Protein 4DAC (pdb70)

Foldseek 3Di:
DVVVVVVVVVVVVVVVVVVCVVVVVD/DVVVVVVVVVVVVVVVVVVCVVVVVD/DVVVVVVVVVVVVVVVVVVVVVVVVD/DVVVVVVVVVVVVVVVVVVVVVVVVD

Radius of gyration: 13.73 Å; Cα contacts (8 Å, |Δi|>4): 104; chains: 4; bounding box: 22×24×36 Å

Sequence (104 aa):
EVYKLDANVKRLEKEVGKLEGEVARLEVYKLDANVKRLEKEVGKLEGEVARLEVYKLDANVKRLEKEVGKLEGEVARLEVYKLDANVKRLEKEVGKLEGEVARL

Solvent-accessible surface area: 6724 Å² total; per-residue (Å²): 88,51,199,125,1,51,50,35,7,133,50,0,75,151,57,2,34,134,7,63,47,77,7,79,100,97,120,36,165,15,1,27,62,25,9,149,49,3,72,148,32,3,34,132,1,70,44,71,9,86,219,115,88,34,171,143,9,30,61,50,1,46,56,2,11,40,51,0,0,81,8,26,0,30,13,65,124,91,177,124,145,149,112,37,56,81,60,11,50,101,43,47,93,64,0,73,110,76,5,29,98,85,99,151

Secondary structure (DSSP, 8-state):
-HHHHHHHHHHHHHHHHHHHHHTTT-/-HHHHHHHHHHHHHHHHHHHHHHTT-/-HHHHHHHHHHHHHHHHHHHHHHTT-/-HHHHHHHHHHHHHHHHHHHHHHHH-

B-factor: mean 18.33, std 5.87, range [6.2, 43.76]

Structure (mmCIF, N/CA/C/O backbone):
data_4DAC
#
_entry.id   4DAC
#
_cell.length_a   63.669
_cell.length_b   63.669
_cell.length_c   40.401
_cell.angle_alpha   90.000
_cell.angle_beta   90.000
_cell.angle_gamma   120.000
#
_symmetry.space_group_name_H-M   'P 6'
#
loop_
_entity.id
_entity.type
_entity.pdbx_description
1 polymer 'Computationally designed crystal forming protein P6d'
2 water water
#
loop_
_atom_site.group_PDB
_atom_site.id
_atom_site.type_symbol
_atom_site.label_atom_id
_atom_site.label_alt_id
_atom_site.label_comp_id
_atom_site.label_asym_id
_atom_site.label_entity_id
_atom_site.label_seq_id
_atom_site.pdbx_PDB_ins_code
_atom_site.Cartn_x
_atom_site.Cartn_y
_atom_site.Cartn_z
_atom_site.occupancy
_atom_site.B_iso_or_equiv
_atom_site.auth_seq_id
_atom_site.auth_comp_id
_atom_site.auth_asym_id
_atom_site.auth_atom_id
_atom_site.pdbx_PDB_model_num
ATOM 4 N N . GLU A 1 2 ? -9.720 7.286 -19.034 1.00 19.36 1 GLU A N 1
ATOM 5 C CA . GLU A 1 2 ? -10.349 8.058 -17.974 1.00 19.97 1 GLU A CA 1
ATOM 6 C C . GLU A 1 2 ? -11.279 7.171 -17.152 1.00 18.60 1 GLU A C 1
ATOM 7 O O . GLU A 1 2 ? -11.164 7.081 -15.927 1.00 16.38 1 GLU A O 1
ATOM 13 N N . VAL A 1 3 ? -12.207 6.521 -17.843 1.00 16.05 2 VAL A N 1
ATOM 14 C CA . VAL A 1 3 ? -13.174 5.661 -17.191 1.00 16.17 2 VAL A CA 1
ATOM 15 C C . VAL A 1 3 ? -12.524 4.494 -16.443 1.00 15.71 2 VAL A C 1
ATOM 16 O O . VAL A 1 3 ? -12.945 4.147 -15.341 1.00 13.81 2 VAL A O 1
ATOM 20 N N . TYR A 1 4 ? -11.494 3.899 -17.034 1.00 16.68 3 TYR A N 1
ATOM 21 C CA . TYR A 1 4 ? -10.795 2.786 -16.401 1.00 19.05 3 TYR A CA 1
ATOM 22 C C . TYR A 1 4 ? -10.254 3.216 -15.034 1.00 19.01 3 TYR A C 1
ATOM 23 O O . TYR A 1 4 ? -10.301 2.450 -14.068 1.00 17.80 3 TYR A O 1
ATOM 32 N N . LYS A 1 5 ? -9.746 4.443 -14.955 1.00 17.03 4 LYS A N 1
ATOM 33 C CA . LYS A 1 5 ? -9.200 4.948 -13.706 1.00 17.64 4 LYS A CA 1
ATOM 34 C C . LYS A 1 5 ? -10.297 5.315 -12.714 1.00 17.66 4 LYS A C 1
ATOM 35 O O . LYS A 1 5 ? -10.170 5.081 -11.510 1.00 16.69 4 LYS A O 1
ATOM 41 N N . LEU A 1 6 ? -11.373 5.906 -13.218 1.00 17.72 5 LEU A N 1
ATOM 42 C CA . LEU A 1 6 ? -12.473 6.295 -12.354 1.00 16.36 5 LEU A CA 1
ATOM 43 C C . LEU A 1 6 ? -13.101 5.084 -11.674 1.00 16.14 5 LEU A C 1
ATOM 44 O O . LEU A 1 6 ? -13.410 5.130 -10.486 1.00 15.72 5 LEU A O 1
ATOM 49 N N . ASP A 1 7 ? -13.274 4.002 -12.426 1.00 16.06 6 ASP A N 1
ATOM 50 C CA . ASP A 1 7 ? -13.840 2.767 -11.886 1.00 17.40 6 ASP A CA 1
ATOM 51 C C . ASP A 1 7 ? -12.976 2.293 -10.721 1.00 16.70 6 ASP A C 1
ATOM 52 O O . ASP A 1 7 ? -13.484 1.793 -9.715 1.00 15.98 6 ASP A O 1
ATOM 57 N N . ALA A 1 8 ? -11.665 2.450 -10.874 1.00 15.36 7 ALA A N 1
ATOM 58 C CA . ALA A 1 8 ? -10.709 2.052 -9.851 1.00 14.17 7 ALA A CA 1
ATOM 59 C C . ALA A 1 8 ? -10.791 2.998 -8.660 1.00 14.45 7 ALA A C 1
ATOM 60 O O . ALA A 1 8 ? -10.662 2.568 -7.514 1.00 15.16 7 ALA A O 1
ATOM 62 N N . ASN A 1 9 ? -11.007 4.284 -8.923 1.00 13.82 8 ASN A N 1
ATOM 63 C CA . ASN A 1 9 ? -11.121 5.255 -7.839 1.00 14.79 8 ASN A CA 1
ATOM 64 C C . ASN A 1 9 ? -12.340 4.934 -6.988 1.00 14.58 8 ASN A C 1
ATOM 65 O O . ASN A 1 9 ? -12.257 4.886 -5.767 1.00 14.94 8 ASN A O 1
ATOM 70 N N . VAL A 1 10 ? -13.475 4.721 -7.646 1.00 15.44 9 VAL A N 1
ATOM 71 C CA . VAL A 1 10 ? -14.724 4.403 -6.956 1.00 16.36 9 VAL A CA 1
ATOM 72 C C . VAL A 1 10 ? -14.628 3.115 -6.141 1.00 16.96 9 VAL A C 1
ATOM 73 O O . VAL A 1 10 ? -15.091 3.060 -4.999 1.00 16.77 9 VAL A O 1
ATOM 77 N N . LYS A 1 11 ? -14.028 2.078 -6.719 1.00 16.92 10 LYS A N 1
ATOM 78 C CA . LYS A 1 11 ? -13.885 0.812 -6.008 1.00 16.81 10 LYS A CA 1
ATOM 79 C C . LYS A 1 11 ? -13.120 1.011 -4.702 1.00 16.51 10 LYS A C 1
ATOM 80 O O . LYS A 1 11 ? -13.482 0.448 -3.674 1.00 17.55 10 LYS A O 1
ATOM 86 N N . ARG A 1 12 ? -12.077 1.832 -4.746 1.00 16.90 11 ARG A N 1
ATOM 87 C CA . ARG A 1 12 ? -11.260 2.118 -3.571 1.00 15.59 11 ARG A CA 1
ATOM 88 C C . ARG A 1 12 ? -12.037 2.960 -2.556 1.00 15.88 11 ARG A C 1
ATOM 89 O O . ARG A 1 12 ? -11.955 2.721 -1.350 1.00 15.00 11 ARG A O 1
ATOM 91 N N . LEU A 1 13 ? -12.778 3.954 -3.041 1.00 14.80 12 LEU A N 1
ATOM 92 C CA . LEU A 1 13 ? -13.572 4.794 -2.149 1.00 14.18 12 LEU A CA 1
ATOM 93 C C . LEU A 1 13 ? -14.677 3.942 -1.513 1.00 13.79 12 LEU A C 1
ATOM 94 O O . LEU A 1 13 ? -15.010 4.120 -0.345 1.00 14.07 12 LEU A O 1
ATOM 99 N N . GLU A 1 14 ? -15.234 3.012 -2.282 1.00 13.21 13 GLU A N 1
ATOM 100 C CA . GLU A 1 14 ? -16.277 2.126 -1.772 1.00 15.30 13 GLU A CA 1
ATOM 101 C C . GLU A 1 14 ? -15.772 1.416 -0.521 1.00 14.95 13 GLU A C 1
ATOM 102 O O . GLU A 1 14 ? -16.482 1.306 0.475 1.00 15.33 13 GLU A O 1
ATOM 108 N N . LYS A 1 15 ? -14.542 0.921 -0.602 1.00 14.79 14 LYS A N 1
ATOM 109 C CA . LYS A 1 15 ? -13.894 0.214 0.496 1.00 15.94 14 LYS A CA 1
ATOM 110 C C . LYS A 1 15 ? -13.603 1.149 1.660 1.00 15.95 14 LYS A C 1
ATOM 111 O O . LYS A 1 15 ? -13.826 0.806 2.818 1.00 15.28 14 LYS A O 1
ATOM 117 N N . GLU A 1 16 ? -13.107 2.339 1.343 1.00 16.49 15 GLU A N 1
ATOM 118 C CA . GLU A 1 16 ? -12.757 3.318 2.362 1.00 16.83 15 GLU A CA 1
ATOM 119 C C . GLU A 1 16 ? -13.952 3.894 3.106 1.00 14.61 15 GLU A C 1
ATOM 120 O O . GLU A 1 16 ? -13.873 4.143 4.305 1.00 14.10 15 GLU A O 1
ATOM 126 N N . VAL A 1 17 ? -15.059 4.110 2.409 1.00 13.43 16 VAL A N 1
ATOM 127 C CA . VAL A 1 17 ? -16.247 4.631 3.078 1.00 12.36 16 VAL A CA 1
ATOM 128 C C . VAL A 1 17 ? -16.822 3.514 3.936 1.00 11.53 16 VAL A C 1
ATOM 129 O O . VAL A 1 17 ? -17.358 3.760 5.013 1.00 12.00 16 VAL A O 1
ATOM 133 N N . GLY A 1 18 ? -16.697 2.283 3.450 1.00 11.91 17 GLY A N 1
ATOM 134 C CA . GLY A 1 18 ? -17.199 1.136 4.185 1.00 13.32 17 GLY A CA 1
ATOM 135 C C . GLY A 1 18 ? -16.468 0.972 5.502 1.00 13.16 17 GLY A C 1
ATOM 136 O O 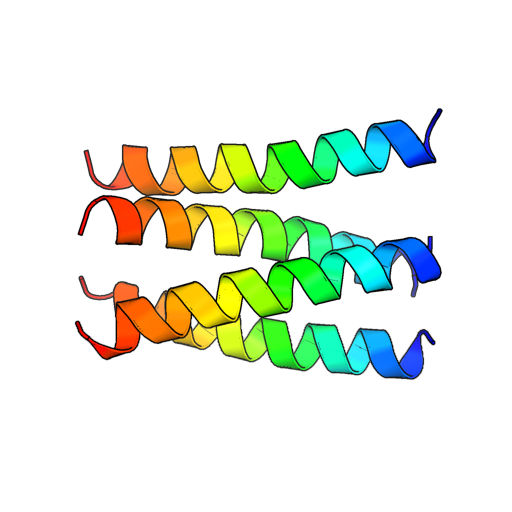. GLY A 1 18 ? -17.082 0.718 6.530 1.00 13.42 17 GLY A O 1
ATOM 137 N N . LYS A 1 19 ? -15.148 1.126 5.468 1.00 13.88 18 LYS A N 1
ATOM 138 C CA . LYS A 1 19 ? -14.329 1.002 6.669 1.00 14.55 18 LYS A CA 1
ATOM 139 C C . LYS A 1 19 ? -14.740 2.068 7.680 1.00 13.36 18 LYS A C 1
ATOM 140 O O . LYS A 1 19 ? -14.874 1.790 8.871 1.00 14.85 18 LYS A O 1
ATOM 146 N N . LEU A 1 20 ? -14.939 3.291 7.205 1.00 10.83 19 LEU A N 1
ATOM 147 C CA . LEU A 1 20 ? -15.346 4.373 8.083 1.00 10.61 19 LEU A CA 1
ATOM 148 C C . LEU A 1 20 ? -16.720 4.065 8.679 1.00 12.49 19 LEU A C 1
ATOM 149 O O . LEU A 1 20 ? -16.927 4.199 9.884 1.00 10.83 19 LEU A O 1
ATOM 154 N N . GLU A 1 21 ? -17.662 3.637 7.843 1.00 13.74 20 GLU A N 1
ATOM 155 C CA . GLU A 1 21 ? -18.986 3.293 8.348 1.00 15.87 20 GLU A CA 1
ATOM 156 C C . GLU A 1 21 ? -18.869 2.155 9.370 1.00 16.07 20 GLU A C 1
ATOM 157 O O . GLU A 1 21 ? -19.651 2.081 10.310 1.00 15.96 20 GLU A O 1
ATOM 163 N N . GLY A 1 22 ? -17.891 1.273 9.180 1.00 15.68 21 GLY A N 1
ATOM 164 C CA . GLY A 1 22 ? -17.690 0.177 10.111 1.00 17.22 21 GLY A CA 1
ATOM 165 C C . GLY A 1 22 ? -17.163 0.633 11.467 1.00 18.82 21 GLY A C 1
ATOM 166 O O . GLY A 1 22 ? -17.623 0.159 12.508 1.00 17.78 21 GLY A O 1
ATOM 167 N N . GLU A 1 23 ? -16.208 1.562 11.460 1.00 19.93 22 GLU A N 1
ATOM 168 C CA . GLU A 1 23 ? -15.621 2.067 12.697 1.00 20.81 22 GLU A CA 1
ATOM 169 C C . GLU A 1 23 ? -16.521 2.963 13.545 1.00 21.02 22 GLU A C 1
ATOM 170 O O . GLU A 1 23 ? -16.374 3.008 14.762 1.00 21.90 22 GLU A O 1
ATOM 176 N N . VAL A 1 24 ? -17.444 3.683 12.919 1.00 21.31 23 VAL A N 1
ATOM 177 C CA . VAL A 1 24 ? -18.338 4.555 13.670 1.00 20.87 23 VAL A CA 1
ATOM 178 C C . VAL A 1 24 ? -19.639 3.826 13.937 1.00 22.83 23 VAL A C 1
ATOM 179 O O . VAL A 1 24 ? -20.532 4.343 14.600 1.00 23.85 23 VAL A O 1
ATOM 183 N N . ALA A 1 25 ? -19.730 2.612 13.411 1.00 24.97 24 ALA A N 1
ATOM 184 C CA . ALA A 1 25 ? -20.919 1.786 13.550 1.00 25.29 24 ALA A CA 1
ATOM 185 C C . ALA A 1 25 ? -21.244 1.442 14.992 1.00 26.28 24 ALA A C 1
ATOM 186 O O . ALA A 1 25 ? -22.409 1.438 15.382 1.00 26.99 24 ALA A O 1
ATOM 188 N N . ARG A 1 26 ? -20.215 1.154 15.782 1.00 26.76 25 ARG A N 1
ATOM 189 C CA . ARG A 1 26 ? -20.414 0.777 17.174 1.00 28.34 25 ARG A CA 1
ATOM 190 C C . ARG A 1 26 ? -20.373 1.942 18.165 1.00 28.61 25 ARG A C 1
ATOM 191 O O . ARG A 1 26 ? -20.496 1.729 19.373 1.00 29.21 25 ARG A O 1
ATOM 193 N N . LEU A 1 27 ? -20.217 3.163 17.658 1.00 26.90 26 LEU A N 1
ATOM 194 C CA . LEU A 1 27 ? -20.145 4.350 18.509 1.00 24.12 26 LEU A CA 1
ATOM 195 C C . LEU A 1 27 ? -21.489 5.036 18.732 1.00 24.04 26 LEU A C 1
ATOM 196 O O . LEU A 1 27 ? -21.750 5.578 19.811 1.00 23.64 26 LEU A O 1
ATOM 205 N N . GLU B 1 2 ? -19.675 14.499 -18.583 1.00 25.13 1 GLU B N 1
ATOM 206 C CA . GLU B 1 2 ? -19.954 13.453 -17.611 1.00 26.17 1 GLU B CA 1
ATOM 207 C C . GLU B 1 2 ? -18.671 12.869 -17.038 1.00 27.29 1 GLU B C 1
ATOM 208 O O . GLU B 1 2 ? -18.424 12.941 -15.834 1.00 26.47 1 GLU B O 1
ATOM 214 N N . VAL B 1 3 ? -17.856 12.300 -17.917 1.00 27.31 2 VAL B N 1
ATOM 215 C CA . VAL B 1 3 ? -16.599 11.684 -17.522 1.00 27.20 2 VAL B CA 1
ATOM 216 C C . VAL B 1 3 ? -15.734 12.600 -16.677 1.00 27.44 2 VAL B C 1
ATOM 217 O O . VAL B 1 3 ? -15.476 12.339 -15.501 1.00 27.68 2 VAL B O 1
ATOM 221 N N . TYR B 1 4 ? -15.289 13.679 -17.298 1.00 26.80 3 TYR B N 1
ATOM 222 C CA . TYR B 1 4 ? -14.427 14.635 -16.641 1.00 27.36 3 TYR B CA 1
ATOM 223 C C . TYR B 1 4 ? -15.036 15.277 -15.398 1.00 27.07 3 TYR B C 1
ATOM 224 O O . TYR B 1 4 ? -14.314 15.709 -14.503 1.00 28.03 3 TYR B O 1
ATOM 233 N N . LYS B 1 5 ? -16.361 15.339 -15.334 1.00 26.09 4 LYS B N 1
ATOM 234 C CA . LYS B 1 5 ? -17.031 15.906 -14.167 1.00 24.31 4 LYS B CA 1
ATOM 235 C C . LYS B 1 5 ? -16.743 14.987 -12.983 1.00 22.97 4 LYS B C 1
ATOM 236 O O . LYS B 1 5 ? -16.452 15.435 -11.879 1.00 22.20 4 LYS B O 1
ATOM 238 N N . LEU B 1 6 ? -16.826 13.689 -13.238 1.00 21.14 5 LEU B N 1
ATOM 239 C CA . LEU B 1 6 ? -16.582 12.685 -12.217 1.00 19.37 5 LEU B CA 1
ATOM 240 C C . LEU B 1 6 ? -15.198 12.811 -11.587 1.00 19.55 5 LEU B C 1
ATOM 241 O O . LEU B 1 6 ? -15.028 12.505 -10.407 1.00 19.33 5 LEU B O 1
ATOM 246 N N . ASP B 1 7 ? -14.207 13.254 -12.361 1.00 18.26 6 ASP B N 1
ATOM 247 C CA . ASP B 1 7 ? -12.862 13.411 -11.813 1.00 17.71 6 ASP B CA 1
ATOM 248 C C . ASP B 1 7 ? -12.871 14.396 -10.654 1.00 17.52 6 ASP B C 1
ATOM 249 O O . ASP B 1 7 ? -12.217 14.167 -9.634 1.00 16.87 6 ASP B O 1
ATOM 254 N N . ALA B 1 8 ? -13.615 15.489 -10.820 1.00 15.26 7 ALA B N 1
ATOM 255 C CA . ALA B 1 8 ? -13.715 16.533 -9.802 1.00 14.36 7 ALA B CA 1
ATOM 256 C C . ALA B 1 8 ? -14.474 16.034 -8.578 1.00 12.85 7 ALA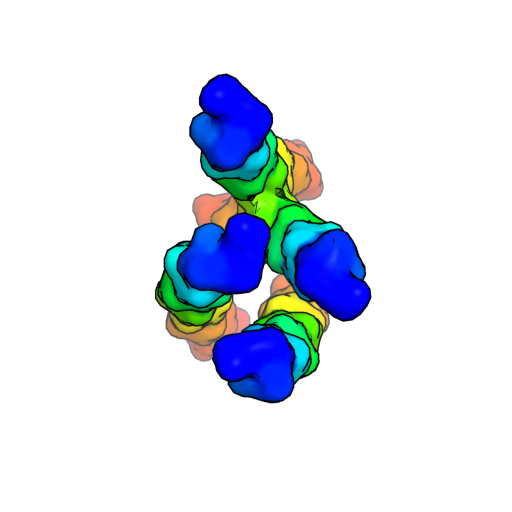 B C 1
ATOM 257 O O . ALA B 1 8 ? -14.177 16.416 -7.454 1.00 12.79 7 ALA B O 1
ATOM 259 N N . ASN B 1 9 ? -15.455 15.175 -8.809 1.00 14.42 8 ASN B N 1
ATOM 260 C CA . ASN B 1 9 ? -16.248 14.619 -7.730 1.00 14.48 8 ASN B CA 1
ATOM 261 C C . ASN B 1 9 ? -15.370 13.709 -6.889 1.00 14.64 8 ASN B C 1
ATOM 262 O O . ASN B 1 9 ? -15.402 13.768 -5.662 1.00 14.61 8 ASN B O 1
ATOM 267 N N . VAL B 1 10 ? -14.581 12.872 -7.557 1.00 15.40 9 VAL B N 1
ATOM 268 C CA . VAL B 1 10 ? -13.699 11.940 -6.863 1.00 15.43 9 VAL B CA 1
ATOM 269 C C . VAL B 1 10 ? -12.632 12.676 -6.066 1.00 15.35 9 VAL B C 1
ATOM 270 O O . VAL B 1 10 ? -12.352 12.323 -4.924 1.00 15.96 9 VAL B O 1
ATOM 274 N N . LYS B 1 11 ? -12.041 13.706 -6.658 1.00 16.02 10 LYS B N 1
ATOM 275 C CA . LYS B 1 11 ? -11.003 14.464 -5.965 1.00 15.30 10 LYS B CA 1
ATOM 276 C C . LYS B 1 11 ? -11.526 15.042 -4.659 1.00 15.45 10 LYS B C 1
ATOM 277 O O . LYS B 1 11 ? -10.797 15.093 -3.668 1.00 15.25 10 LYS B O 1
ATOM 283 N N . ARG B 1 12 ? -12.788 15.474 -4.663 1.00 15.59 11 ARG B N 1
ATOM 284 C CA . ARG B 1 12 ? -13.423 16.046 -3.475 1.00 14.44 11 ARG B CA 1
ATOM 285 C C . ARG B 1 12 ? -13.771 14.947 -2.472 1.00 13.52 11 ARG B C 1
ATOM 286 O O . ARG B 1 12 ? -13.641 15.137 -1.267 1.00 12.13 11 ARG B O 1
ATOM 288 N N . LEU B 1 13 ? -14.215 13.796 -2.965 1.00 13.30 12 LEU B N 1
ATOM 289 C CA . LEU B 1 13 ? -14.535 12.694 -2.068 1.00 14.15 12 LEU B CA 1
ATOM 290 C C . LEU B 1 13 ? -13.258 12.186 -1.419 1.00 14.98 12 LEU B C 1
ATOM 291 O O . LEU B 1 13 ? -13.267 11.793 -0.256 1.00 14.96 12 LEU B O 1
ATOM 296 N N . GLU B 1 14 ? -12.161 12.200 -2.174 1.00 15.32 13 GLU B N 1
ATOM 297 C CA . GLU B 1 14 ? -10.880 11.743 -1.660 1.00 15.65 13 GLU B CA 1
ATOM 298 C C . GLU B 1 14 ? -10.521 12.589 -0.464 1.00 14.15 13 GLU B C 1
ATOM 299 O O . GLU B 1 14 ? -10.140 12.073 0.580 1.00 15.36 13 GLU B O 1
ATOM 305 N N . LYS B 1 15 ? -10.656 13.898 -0.621 1.00 14.15 14 LYS B N 1
ATOM 306 C CA . LYS B 1 15 ? -10.352 14.832 0.451 1.00 15.28 14 LYS B CA 1
ATOM 307 C C . LYS B 1 15 ? -11.230 14.597 1.676 1.00 16.22 14 LYS B C 1
ATOM 308 O O . LYS B 1 15 ? -10.733 14.532 2.803 1.00 15.73 14 LYS B O 1
ATOM 314 N N . GLU B 1 16 ? -12.536 14.472 1.443 1.00 15.94 15 GLU B N 1
ATOM 315 C CA . GLU B 1 16 ? -13.503 14.272 2.514 1.00 15.80 15 GLU B CA 1
ATOM 316 C C . GLU B 1 16 ? -13.356 12.942 3.235 1.00 14.92 15 GLU B C 1
ATOM 317 O O . GLU B 1 16 ? -13.514 12.879 4.451 1.00 14.27 15 GLU B O 1
ATOM 323 N N . VAL B 1 17 ? -13.070 11.879 2.488 1.00 14.28 16 VAL B N 1
ATOM 324 C CA . VAL B 1 17 ? -12.867 10.568 3.088 1.00 13.71 16 VAL B CA 1
ATOM 325 C C . VAL B 1 17 ? -11.583 10.644 3.913 1.00 13.42 16 VAL B C 1
ATOM 326 O O . VAL B 1 17 ? -11.495 10.064 4.993 1.00 14.17 16 VAL B O 1
ATOM 330 N N . GLY B 1 18 ? -10.595 11.375 3.406 1.00 12.57 17 GLY B N 1
ATOM 331 C CA . GLY B 1 18 ? -9.341 11.516 4.126 1.00 13.97 17 GLY B CA 1
ATOM 332 C C . GLY B 1 18 ? -9.529 12.198 5.471 1.00 14.43 17 GLY B C 1
ATOM 333 O O . GLY B 1 18 ? -9.000 11.749 6.491 1.00 13.24 17 GLY B O 1
ATOM 334 N N . LYS B 1 19 ? -10.289 13.288 5.474 1.00 14.66 18 LYS B N 1
ATOM 335 C CA . LYS B 1 19 ? -10.553 14.031 6.697 1.00 16.51 18 LYS B CA 1
ATOM 336 C C . LYS B 1 19 ? -11.280 13.135 7.701 1.00 15.50 18 LYS B C 1
ATOM 337 O O . LYS B 1 19 ? -10.969 13.129 8.888 1.00 16.25 18 LYS B O 1
ATOM 343 N N . LEU B 1 20 ? -12.245 12.366 7.223 1.00 14.02 19 LEU B N 1
ATOM 344 C CA . LEU B 1 20 ? -12.962 11.468 8.104 1.00 12.56 19 LEU B CA 1
ATOM 345 C C . LEU B 1 20 ? -12.009 10.415 8.674 1.00 13.67 19 LEU B C 1
ATOM 346 O O . LEU B 1 20 ? -12.066 10.095 9.860 1.00 13.75 19 LEU B O 1
ATOM 351 N N . GLU B 1 21 ? -11.132 9.878 7.830 1.00 13.98 20 GLU B N 1
ATOM 352 C CA . GLU B 1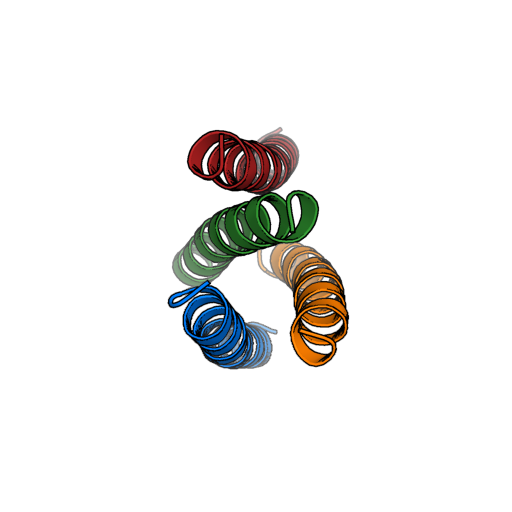 21 ? -10.176 8.875 8.279 1.00 14.59 20 GLU B CA 1
ATOM 353 C C . GLU B 1 21 ? -9.276 9.467 9.352 1.00 14.46 20 GLU B C 1
ATOM 354 O O . GLU B 1 21 ? -8.906 8.789 10.305 1.00 13.30 20 GLU B O 1
ATOM 360 N N . GLY B 1 22 ? -8.919 10.736 9.181 1.00 15.12 21 GLY B N 1
ATOM 361 C CA . GLY B 1 22 ? -8.070 11.401 10.149 1.00 15.76 21 GLY B CA 1
ATOM 362 C C . GLY B 1 22 ? -8.761 11.585 11.488 1.00 17.26 21 GLY B C 1
ATOM 363 O O . GLY B 1 22 ? -8.156 11.361 12.538 1.00 16.95 21 GLY B O 1
ATOM 364 N N . GLU B 1 23 ? -10.029 11.988 11.455 1.00 18.52 22 GLU B N 1
ATOM 365 C CA . GLU B 1 23 ? -10.792 12.202 12.678 1.00 19.57 22 GLU B CA 1
ATOM 366 C C . GLU B 1 23 ? -11.146 10.898 13.377 1.00 19.24 22 GLU B C 1
ATOM 367 O O . GLU B 1 23 ? -11.066 10.807 14.601 1.00 20.14 22 GLU B O 1
ATOM 373 N N . VAL B 1 24 ? -11.529 9.887 12.604 1.00 18.05 23 VAL B N 1
ATOM 374 C CA . VAL B 1 24 ? -11.891 8.596 13.177 1.00 17.53 23 VAL B CA 1
ATOM 375 C C . VAL B 1 24 ? -10.691 7.866 13.776 1.00 17.93 23 VAL B C 1
ATOM 376 O O . VAL B 1 24 ? -10.841 7.098 14.720 1.00 18.09 23 VAL B O 1
ATOM 380 N N . ALA B 1 25 ? -9.501 8.1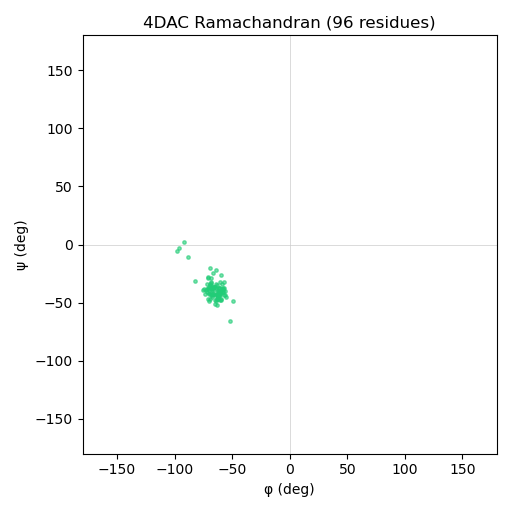11 13.237 1.00 18.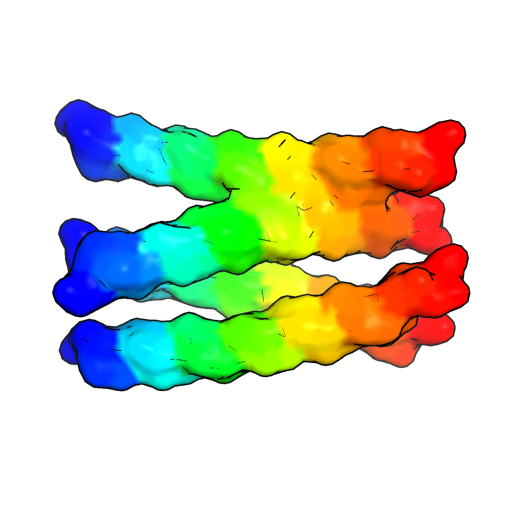73 24 ALA B N 1
ATOM 381 C CA . ALA B 1 25 ? -8.290 7.459 13.735 1.00 19.90 24 ALA B CA 1
ATOM 382 C C . ALA B 1 25 ? -7.971 7.865 15.174 1.00 21.20 24 ALA B C 1
ATOM 383 O O . ALA B 1 25 ? -7.261 7.154 15.885 1.00 20.52 24 ALA B O 1
ATOM 385 N N . ARG B 1 26 ? -8.502 9.011 15.590 1.00 22.59 25 ARG B N 1
ATOM 386 C CA . ARG B 1 26 ? -8.299 9.540 16.939 1.00 23.73 25 ARG B CA 1
ATOM 387 C C . ARG B 1 26 ? -9.340 9.020 17.938 1.00 23.22 25 ARG B C 1
ATOM 388 O O . ARG B 1 26 ? -9.191 9.208 19.140 1.00 23.50 25 ARG B O 1
ATOM 396 N N . LEU B 1 27 ? -10.385 8.366 17.435 1.00 22.56 26 LEU B N 1
ATOM 397 C CA . LEU B 1 27 ? -11.465 7.848 18.275 1.00 22.02 26 LEU B CA 1
ATOM 398 C C . LEU B 1 27 ? -11.320 6.364 18.609 1.00 23.29 26 LEU B C 1
ATOM 399 O O . LEU B 1 27 ? -11.959 5.861 19.541 1.00 23.25 26 LEU B O 1
ATOM 408 N N . GLU C 1 2 ? -21.659 2.828 -18.701 1.00 21.12 1 GLU C N 1
ATOM 409 C CA . GLU C 1 2 ? -20.677 2.785 -17.623 1.00 21.77 1 GLU C CA 1
ATOM 410 C C . GLU C 1 2 ? -20.548 4.133 -16.925 1.00 21.93 1 GLU C C 1
ATOM 411 O O . GLU C 1 2 ? -20.417 4.204 -15.703 1.00 21.83 1 GLU C O 1
ATOM 413 N N . VAL C 1 3 ? -20.581 5.208 -17.698 1.00 21.18 2 VAL C N 1
ATOM 414 C CA . VAL C 1 3 ? -20.465 6.522 -17.101 1.00 20.95 2 VAL C CA 1
ATOM 415 C C . VAL C 1 3 ? -21.689 6.824 -16.235 1.00 20.23 2 VAL C C 1
ATOM 416 O O . VAL C 1 3 ? -21.563 7.432 -15.171 1.00 19.95 2 VAL C O 1
ATOM 420 N N . TYR C 1 4 ? -22.869 6.386 -16.668 1.00 19.36 3 TYR C N 1
ATOM 421 C CA . TYR C 1 4 ? -24.077 6.604 -15.865 1.00 19.48 3 TYR C CA 1
ATOM 422 C C . TYR C 1 4 ? -23.932 5.882 -14.529 1.00 18.95 3 TYR C C 1
ATOM 423 O O . TYR C 1 4 ? -24.336 6.397 -13.491 1.00 17.34 3 TYR C O 1
ATOM 432 N N . LYS C 1 5 ? -23.358 4.681 -14.564 1.00 19.45 4 LYS C N 1
ATOM 433 C CA . LYS C 1 5 ? -23.146 3.897 -13.351 1.00 19.66 4 LYS C CA 1
ATOM 434 C C . LYS C 1 5 ? -22.192 4.598 -12.390 1.00 17.84 4 LYS C C 1
ATOM 435 O O . LYS C 1 5 ? -22.514 4.772 -11.215 1.00 16.91 4 LYS C O 1
ATOM 441 N N . LEU C 1 6 ? -21.023 4.997 -12.887 1.00 16.38 5 LEU C N 1
ATOM 442 C CA . LEU C 1 6 ? -20.043 5.679 -12.046 1.00 16.35 5 LEU C CA 1
ATOM 443 C C . LEU C 1 6 ? -20.631 6.920 -11.396 1.00 16.36 5 LEU C C 1
ATOM 444 O O . LEU C 1 6 ? -20.363 7.205 -10.229 1.00 17.71 5 LEU C O 1
ATOM 449 N N . ASP C 1 7 ? -21.432 7.662 -12.148 1.00 15.45 6 ASP C N 1
ATOM 450 C CA . ASP C 1 7 ? -22.028 8.863 -11.601 1.00 16.74 6 ASP C CA 1
ATOM 451 C C . ASP C 1 7 ? -22.964 8.496 -10.456 1.00 15.88 6 ASP C C 1
ATOM 452 O O . ASP C 1 7 ? -23.054 9.215 -9.459 1.00 16.51 6 ASP C O 1
ATOM 457 N N . ALA C 1 8 ? -23.667 7.378 -10.613 1.00 14.32 7 ALA C N 1
ATOM 458 C CA . ALA C 1 8 ? -24.591 6.902 -9.594 1.00 12.53 7 ALA C CA 1
ATOM 459 C C . ALA C 1 8 ? -23.795 6.484 -8.362 1.00 12.42 7 ALA C C 1
ATOM 460 O O . ALA C 1 8 ? -24.215 6.728 -7.233 1.00 10.33 7 ALA C O 1
ATOM 462 N N . ASN C 1 9 ? -22.644 5.854 -8.592 1.00 13.90 8 ASN C N 1
ATOM 463 C CA . ASN C 1 9 ? -21.766 5.422 -7.512 1.00 13.59 8 ASN C CA 1
ATOM 464 C C . ASN C 1 9 ? -21.342 6.641 -6.705 1.00 13.78 8 ASN C C 1
ATOM 465 O O . ASN C 1 9 ? -21.386 6.628 -5.476 1.00 14.85 8 ASN C O 1
ATOM 470 N N . VAL C 1 10 ? -20.925 7.687 -7.416 1.00 13.44 9 VAL C N 1
ATOM 471 C CA . VAL C 1 10 ? -20.465 8.929 -6.799 1.00 13.24 9 VAL C CA 1
ATOM 472 C C . VAL C 1 10 ? -21.544 9.626 -5.983 1.00 13.33 9 VAL C C 1
ATOM 473 O O . VAL C 1 10 ? -21.292 10.048 -4.858 1.00 12.72 9 VAL C O 1
ATOM 477 N N . LYS C 1 11 ? -22.744 9.751 -6.540 1.00 13.67 10 LYS C N 1
ATOM 478 C CA . LYS C 1 11 ? -23.822 10.407 -5.807 1.00 14.29 10 LYS C CA 1
ATOM 479 C C . LYS C 1 11 ? -24.146 9.666 -4.508 1.00 14.27 10 LYS C C 1
ATOM 480 O O . LYS C 1 11 ? -24.428 10.296 -3.492 1.00 14.38 10 LYS C O 1
ATOM 486 N N . ARG C 1 12 ? -24.093 8.336 -4.537 1.00 14.39 11 ARG C N 1
ATOM 487 C CA . ARG C 1 12 ? -24.372 7.539 -3.347 1.00 14.09 11 ARG C CA 1
ATOM 488 C C . ARG C 1 12 ? -23.267 7.736 -2.306 1.00 14.64 11 ARG C C 1
ATOM 489 O O . ARG C 1 12 ? -23.547 7.863 -1.115 1.00 13.71 11 ARG C O 1
ATOM 491 N N . LEU C 1 13 ? -22.014 7.764 -2.758 1.00 13.89 12 LEU C N 1
ATOM 492 C CA . LEU C 1 13 ? -20.884 7.957 -1.855 1.00 13.88 12 LEU C CA 1
ATOM 493 C C . LEU C 1 13 ? -20.928 9.344 -1.226 1.00 14.23 12 LEU C C 1
ATOM 494 O O . LEU C 1 13 ? -20.582 9.520 -0.059 1.00 12.88 12 LEU C O 1
ATOM 499 N N . GLU C 1 14 ? -21.361 10.325 -2.006 1.00 15.12 13 GLU C N 1
ATOM 500 C CA . GLU C 1 14 ? -21.450 11.695 -1.523 1.00 17.18 13 GLU C CA 1
ATOM 501 C C . GLU C 1 14 ? -22.418 11.796 -0.358 1.00 16.93 13 GLU C C 1
ATOM 502 O O . GLU C 1 14 ? -22.185 12.540 0.589 1.00 17.46 13 GLU C O 1
ATOM 508 N N . LYS C 1 15 ? -23.503 11.041 -0.432 1.00 16.82 14 LYS C N 1
ATOM 509 C CA . LYS C 1 15 ? -24.500 11.028 0.630 1.00 17.74 14 LYS C CA 1
ATOM 510 C C . LYS C 1 15 ? -23.924 10.314 1.846 1.00 17.05 14 LYS C C 1
ATOM 511 O O . LYS C 1 15 ? -24.035 10.796 2.970 1.00 16.22 14 LYS C O 1
ATOM 517 N N . GLU C 1 16 ? -23.306 9.160 1.607 1.00 17.80 15 GLU C N 1
ATOM 518 C CA . GLU C 1 16 ? -22.720 8.359 2.674 1.00 16.46 15 GLU C CA 1
ATOM 519 C C . GLU C 1 16 ? -21.600 9.089 3.407 1.00 14.37 15 GLU C C 1
ATOM 520 O O . GLU C 1 16 ? -21.487 8.987 4.627 1.00 14.13 15 GLU C O 1
ATOM 526 N N . VAL C 1 17 ? -20.772 9.819 2.668 1.00 12.28 16 VAL C N 1
ATOM 527 C CA . VAL C 1 17 ? -19.685 10.570 3.287 1.00 12.60 16 VAL C CA 1
ATOM 528 C C . VAL C 1 17 ? -20.306 11.709 4.091 1.00 12.39 16 VAL C C 1
ATOM 529 O O . VAL C 1 17 ? -19.815 12.078 5.158 1.00 13.52 16 VAL C O 1
ATOM 533 N N . GLY C 1 18 ? -21.400 12.258 3.577 1.00 12.65 17 GLY C N 1
ATOM 534 C CA . GLY C 1 18 ? -22.080 13.329 4.283 1.00 13.41 17 GLY C CA 1
ATOM 535 C C . GLY C 1 18 ? -22.596 12.808 5.614 1.00 14.15 17 GLY C C 1
ATOM 536 O O . GLY C 1 18 ? -22.411 13.444 6.647 1.00 13.10 17 GLY C O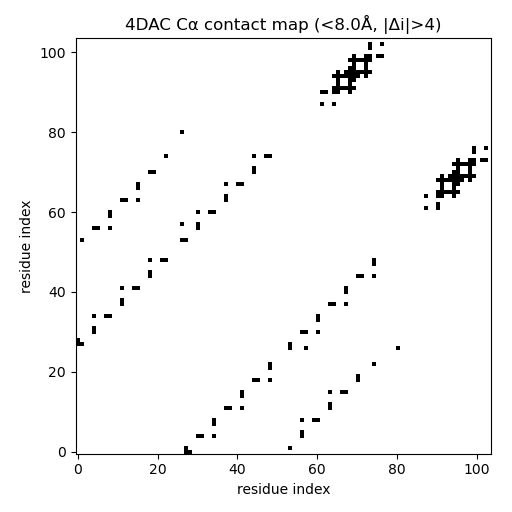 1
ATOM 537 N N . LYS C 1 19 ? -23.240 11.640 5.588 1.00 14.56 18 LYS C N 1
ATOM 538 C CA . LYS C 1 19 ? -23.771 11.021 6.799 1.00 15.32 18 LYS C CA 1
ATOM 539 C C . LYS C 1 19 ? -22.669 10.812 7.832 1.00 14.71 18 LYS C C 1
ATOM 540 O O . LYS C 1 19 ? -22.870 11.043 9.026 1.00 14.15 18 LYS C O 1
ATOM 546 N N . LEU C 1 20 ? -21.517 10.342 7.367 1.00 12.51 19 LEU C N 1
ATOM 547 C CA . LEU C 1 20 ? -20.385 10.103 8.247 1.00 12.36 19 LEU C CA 1
ATOM 548 C C . LEU C 1 20 ? -19.896 11.419 8.828 1.00 12.27 19 LEU C C 1
ATOM 549 O O . LEU C 1 20 ? -19.675 11.533 10.035 1.00 11.55 19 LEU C O 1
ATOM 554 N N . GLU C 1 21 ? -19.726 12.417 7.969 1.00 12.52 20 GLU C N 1
ATOM 555 C CA . GLU C 1 21 ? -19.274 13.723 8.430 1.00 13.15 20 GLU C CA 1
ATOM 556 C C . GLU C 1 21 ? -20.221 14.265 9.487 1.00 12.11 20 GLU C C 1
ATOM 557 O O . GLU C 1 21 ? -19.792 14.901 10.443 1.00 9.61 20 GLU C O 1
ATOM 563 N N . GLY C 1 22 ? -21.512 14.005 9.298 1.00 12.54 21 GLY C N 1
ATOM 564 C CA . GLY C 1 22 ? -22.521 14.474 10.229 1.00 13.14 21 GLY C CA 1
ATOM 565 C C . GLY C 1 22 ? -22.449 13.808 11.588 1.00 13.73 21 GLY C C 1
ATOM 566 O O . GLY C 1 22 ? -22.589 14.472 12.613 1.00 11.98 21 GLY C O 1
ATOM 567 N N . GLU C 1 23 ? -22.236 12.495 11.601 1.00 15.57 22 GLU C N 1
ATOM 568 C CA . GLU C 1 23 ? -22.143 11.760 12.859 1.00 17.70 22 GLU C CA 1
ATOM 569 C C . GLU C 1 23 ? -20.843 12.070 13.600 1.00 17.42 22 GLU C C 1
ATOM 570 O O . GLU C 1 23 ? -20.829 12.178 14.821 1.00 16.82 22 GLU C O 1
ATOM 576 N N . VAL C 1 24 ? -19.752 12.215 12.855 1.00 18.50 23 VAL C N 1
ATOM 577 C CA . VAL C 1 24 ? -18.457 12.513 13.455 1.00 17.46 23 VAL C CA 1
ATOM 578 C C . VAL C 1 24 ? -18.406 13.936 13.997 1.00 17.70 23 VAL C C 1
ATOM 579 O O . VAL C 1 24 ? -17.678 14.220 14.947 1.00 16.94 23 VAL C O 1
ATOM 583 N N . ALA C 1 25 ? -19.195 14.822 13.399 1.00 17.73 24 ALA C N 1
ATOM 584 C CA . ALA C 1 25 ? -19.253 16.219 13.826 1.00 18.88 24 ALA C CA 1
ATOM 585 C C . ALA C 1 25 ? -19.922 16.363 15.194 1.00 18.25 24 ALA C C 1
ATOM 586 O O . ALA C 1 25 ? -19.743 17.369 15.876 1.00 17.95 24 ALA C O 1
ATOM 588 N N . ARG C 1 26 ? -20.695 15.354 15.578 1.00 16.97 25 ARG C N 1
ATOM 589 C CA . ARG C 1 26 ? -21.399 15.352 16.853 1.00 17.26 25 ARG C CA 1
ATOM 590 C C . ARG C 1 26 ? -20.621 14.564 17.906 1.00 17.53 25 ARG C C 1
ATOM 591 O O . ARG C 1 26 ? -20.997 14.535 19.078 1.00 17.46 25 ARG C O 1
ATOM 599 N N . LEU C 1 27 ? -19.533 13.930 17.478 1.00 17.86 26 LEU C N 1
ATOM 600 C CA . LEU C 1 27 ? -18.700 13.139 18.373 1.00 17.06 26 LEU C CA 1
ATOM 601 C C . LEU C 1 27 ? -17.547 13.948 18.935 1.00 17.74 26 LEU C C 1
ATOM 602 O O . LEU C 1 27 ? -17.204 13.827 20.112 1.00 19.33 26 LEU C O 1
ATOM 611 N N . GLU D 1 2 ? -27.183 23.833 -18.708 1.00 15.83 1 GLU D N 1
ATOM 612 C CA . GLU D 1 2 ? -28.180 23.683 -17.650 1.00 16.52 1 GLU D CA 1
ATOM 613 C C . GLU D 1 2 ? -28.150 22.348 -16.908 1.00 15.83 1 GLU D C 1
ATOM 614 O O . GLU D 1 2 ? -28.167 22.314 -15.681 1.00 15.12 1 GLU D O 1
ATOM 620 N N . VAL D 1 3 ? -28.127 21.244 -17.641 1.00 15.22 2 VAL D N 1
ATOM 621 C CA . VAL D 1 3 ? -28.127 19.950 -16.979 1.00 16.71 2 VAL D CA 1
ATOM 622 C C . VAL D 1 3 ? -26.855 19.750 -16.162 1.00 15.53 2 VAL D C 1
ATOM 623 O O . VAL D 1 3 ? -26.904 19.417 -14.977 1.00 14.11 2 VAL D O 1
ATOM 627 N N . TYR D 1 4 ? -25.717 19.967 -16.804 1.00 16.12 3 TYR D N 1
ATOM 628 C CA . TYR D 1 4 ? -24.416 19.833 -16.160 1.00 16.40 3 TYR D CA 1
ATOM 629 C C . TYR D 1 4 ? -24.382 20.587 -14.826 1.00 16.28 3 TYR D C 1
ATOM 630 O O . TYR D 1 4 ? -23.948 20.054 -13.801 1.00 14.37 3 TYR D O 1
ATOM 639 N N . LYS D 1 5 ? -24.840 21.836 -14.863 1.00 15.66 4 LYS D N 1
ATOM 640 C CA . LYS D 1 5 ? -24.865 22.711 -13.699 1.00 15.45 4 LYS D CA 1
ATOM 641 C C . LYS D 1 5 ? -25.866 22.270 -12.627 1.00 15.20 4 LYS D C 1
ATOM 642 O O . LYS D 1 5 ? -25.626 22.468 -11.434 1.00 14.24 4 LYS D O 1
ATOM 648 N N . LEU D 1 6 ? -26.984 21.682 -13.045 1.00 15.44 5 LEU D N 1
ATOM 649 C CA . LEU D 1 6 ? -27.969 21.184 -12.094 1.00 13.69 5 LEU D CA 1
ATOM 650 C C . LEU D 1 6 ? -27.382 19.967 -11.404 1.00 14.08 5 LEU D C 1
ATOM 651 O O . LEU D 1 6 ? -27.578 19.757 -10.211 1.00 15.69 5 LEU D O 1
ATOM 656 N N . ASP D 1 7 ? -26.665 19.158 -12.168 1.00 12.59 6 ASP D N 1
ATOM 657 C CA . ASP D 1 7 ? -26.047 17.969 -11.614 1.00 13.94 6 ASP D CA 1
ATOM 658 C C . ASP D 1 7 ? -25.098 18.330 -10.478 1.00 13.72 6 ASP D C 1
ATOM 659 O O . ASP D 1 7 ? -24.998 17.610 -9.486 1.00 14.52 6 ASP D O 1
ATOM 664 N N . ALA D 1 8 ? -24.390 19.440 -10.641 1.00 13.82 7 ALA D N 1
ATOM 665 C CA . ALA D 1 8 ? -23.432 19.892 -9.641 1.00 13.57 7 ALA D CA 1
ATOM 666 C C . ALA D 1 8 ? -24.173 20.341 -8.395 1.00 13.75 7 ALA D C 1
ATOM 667 O O . ALA D 1 8 ? -23.672 20.208 -7.280 1.00 13.57 7 ALA D O 1
ATOM 669 N N . ASN D 1 9 ? -25.371 20.876 -8.593 1.00 14.24 8 ASN D N 1
ATOM 670 C CA . ASN D 1 9 ? -26.181 21.325 -7.478 1.00 15.19 8 ASN D CA 1
ATOM 671 C C . ASN D 1 9 ? -26.639 20.111 -6.689 1.00 14.35 8 ASN D C 1
ATOM 672 O O . ASN D 1 9 ? -26.542 20.082 -5.465 1.00 13.80 8 ASN D O 1
ATOM 677 N N . VAL D 1 10 ? -27.130 19.107 -7.404 1.00 13.40 9 VAL D N 1
ATOM 678 C CA . VAL D 1 10 ? -27.621 17.889 -6.775 1.00 13.28 9 VAL D CA 1
ATOM 679 C C . VAL D 1 10 ? -26.539 17.160 -5.984 1.00 12.98 9 VAL D C 1
ATOM 680 O O . VAL D 1 10 ? -26.792 16.671 -4.887 1.00 13.06 9 VAL D O 1
ATOM 684 N N . LYS D 1 11 ? -25.331 17.102 -6.531 1.00 13.33 10 LYS D N 1
ATOM 685 C CA . LYS D 1 11 ? -24.232 16.418 -5.860 1.00 13.01 10 LYS D CA 1
ATOM 686 C C . LYS D 1 11 ? -23.860 17.093 -4.549 1.00 13.17 10 LYS D C 1
ATOM 687 O O . LYS D 1 11 ? -23.490 16.422 -3.586 1.00 11.56 10 LYS D O 1
ATOM 693 N N . ARG D 1 12 ? -23.986 18.419 -4.507 1.00 13.79 11 ARG D N 1
ATOM 694 C CA . ARG D 1 12 ? -23.684 19.183 -3.300 1.00 13.83 11 ARG D CA 1
ATOM 695 C C . ARG D 1 12 ? -24.796 18.965 -2.265 1.00 13.67 11 ARG D C 1
ATOM 696 O O . ARG D 1 12 ? -24.527 18.789 -1.077 1.00 13.83 11 ARG D O 1
ATOM 698 N N . LEU D 1 13 ? -26.045 18.975 -2.719 1.00 13.46 12 LEU D N 1
ATOM 699 C CA . LEU D 1 13 ? -27.178 18.741 -1.831 1.00 13.33 12 LEU D CA 1
ATOM 700 C C . LEU D 1 13 ? -27.115 17.318 -1.283 1.00 14.11 12 LEU D C 1
ATOM 701 O O . LEU D 1 13 ? -27.462 17.077 -0.130 1.00 13.97 12 LEU D O 1
ATOM 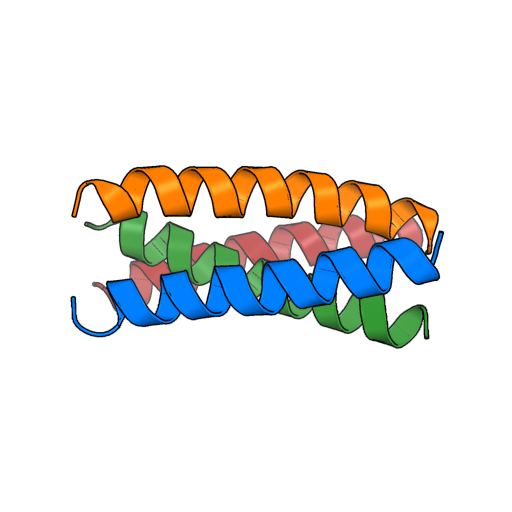706 N N . GLU D 1 14 ? -26.679 16.378 -2.120 1.00 14.00 13 GLU D N 1
ATOM 707 C CA . GLU D 1 14 ? -26.564 14.976 -1.715 1.00 16.05 13 GLU D CA 1
ATOM 708 C C . GLU D 1 14 ? -25.672 14.869 -0.495 1.00 15.17 13 GLU D C 1
ATOM 709 O O . GLU D 1 14 ? -25.976 14.142 0.440 1.00 16.03 13 GLU D O 1
ATOM 715 N N . LYS D 1 15 ? -24.565 15.597 -0.516 1.00 15.07 14 LYS D N 1
ATOM 716 C CA . LYS D 1 15 ? -23.633 15.586 0.597 1.00 15.24 14 LYS D CA 1
ATOM 717 C C . LYS D 1 15 ? -24.173 16.332 1.811 1.00 15.55 14 LYS D C 1
ATOM 718 O O . LYS D 1 15 ? -23.977 15.906 2.950 1.00 12.51 14 LYS D O 1
ATOM 724 N N . GLU D 1 16 ? -24.841 17.454 1.561 1.00 15.45 15 GLU D N 1
ATOM 725 C CA . GLU D 1 16 ? -25.391 18.269 2.634 1.00 16.48 15 GLU D CA 1
ATOM 726 C C . GLU D 1 16 ? -26.540 17.598 3.371 1.00 14.58 15 GLU D C 1
ATOM 727 O O . GLU D 1 16 ? -26.652 17.717 4.592 1.00 14.46 15 GLU D O 1
ATOM 733 N N . VAL D 1 17 ? -27.387 16.893 2.630 1.00 12.87 16 VAL D N 1
ATOM 734 C CA . VAL D 1 17 ? -28.508 16.191 3.232 1.00 10.43 16 VAL D CA 1
ATOM 735 C C . VAL D 1 17 ? -27.958 15.024 4.026 1.00 10.85 16 VAL D C 1
ATOM 736 O O . VAL D 1 17 ? -28.475 14.686 5.090 1.00 12.39 16 VAL D O 1
ATOM 740 N N . GLY D 1 18 ? -26.903 14.410 3.501 1.00 10.60 17 GLY D N 1
ATOM 741 C CA . GLY D 1 18 ? -26.291 13.290 4.183 1.00 11.29 17 GLY D CA 1
ATOM 742 C C . GLY D 1 18 ? -25.748 13.722 5.529 1.00 13.37 17 GLY D C 1
ATOM 743 O O . GLY D 1 18 ? -25.937 13.037 6.532 1.00 13.58 17 GLY D O 1
ATOM 744 N N . LYS D 1 19 ? -25.072 14.866 5.549 1.00 13.74 18 LYS D N 1
ATOM 745 C CA . LYS D 1 19 ? -24.504 15.393 6.779 1.00 15.21 18 LYS D CA 1
ATOM 746 C C . LYS D 1 19 ? -25.624 15.689 7.774 1.00 14.87 18 LYS D C 1
ATOM 747 O O . LYS D 1 19 ? -25.524 15.349 8.949 1.00 15.33 18 LYS D O 1
ATOM 753 N N . LEU D 1 20 ? -26.696 16.321 7.306 1.00 13.17 19 LEU D N 1
ATOM 754 C CA . LEU D 1 20 ? -27.821 16.616 8.183 1.00 11.82 19 LEU D CA 1
ATOM 755 C C . LEU D 1 20 ? -28.386 15.305 8.737 1.00 12.41 19 LEU D C 1
ATOM 756 O O . LEU D 1 20 ? -28.703 15.212 9.919 1.00 12.11 19 LEU D O 1
ATOM 761 N N . GLU D 1 21 ? -28.498 14.287 7.887 1.00 14.01 20 GLU D N 1
ATOM 762 C CA . GLU D 1 21 ? -29.018 12.993 8.334 1.00 14.49 20 GLU D CA 1
ATOM 763 C C . GLU D 1 21 ? -28.096 12.387 9.385 1.00 14.71 20 GLU D C 1
ATOM 764 O O . GLU D 1 21 ? -28.549 11.724 10.319 1.00 13.42 20 GLU D O 1
ATOM 770 N N . GLY D 1 22 ? -26.798 12.625 9.222 1.00 14.23 21 GLY D N 1
ATOM 771 C CA . GLY D 1 22 ? -25.825 12.102 10.159 1.00 14.26 21 GLY D CA 1
ATOM 772 C C . GLY D 1 22 ? -25.926 12.764 11.519 1.00 14.71 21 GLY D C 1
ATOM 773 O O . GLY D 1 22 ? -25.877 12.092 12.547 1.00 13.13 21 GLY D O 1
ATOM 774 N N . GLU D 1 23 ? -26.074 14.086 11.525 1.00 15.13 22 GLU D N 1
ATOM 775 C CA . GLU D 1 23 ? -26.178 14.835 12.770 1.00 15.41 22 GLU D CA 1
ATOM 776 C C . GLU D 1 23 ? -27.496 14.579 13.492 1.00 15.55 22 GLU D C 1
ATOM 777 O O . GLU D 1 23 ? -27.507 14.313 14.695 1.00 16.79 22 GLU D O 1
ATOM 783 N N . VAL D 1 24 ? -28.599 14.666 12.753 1.00 13.75 23 VAL D N 1
ATOM 784 C CA . VAL D 1 24 ? -29.934 14.455 13.303 1.00 13.81 23 VAL D CA 1
ATOM 785 C C . VAL D 1 24 ? -30.101 13.075 13.916 1.00 14.70 23 VAL D C 1
ATOM 786 O O . VAL D 1 24 ? -30.823 12.913 14.892 1.00 17.39 23 VAL D O 1
ATOM 790 N N . ALA D 1 25 ? -29.435 12.083 13.338 1.00 14.76 24 ALA D N 1
ATOM 791 C CA . ALA D 1 25 ? -29.521 10.715 13.835 1.00 13.71 24 ALA D CA 1
ATOM 792 C C . ALA D 1 25 ? -28.888 10.573 15.213 1.00 14.51 24 ALA D C 1
ATOM 793 O O . ALA D 1 25 ? -29.236 9.661 15.959 1.00 15.49 24 ALA D O 1
ATOM 795 N N . ARG D 1 26 ? -27.957 11.467 15.548 1.00 13.85 25 ARG D N 1
ATOM 796 C CA . ARG D 1 26 ? -27.295 11.432 16.851 1.00 15.39 25 ARG D CA 1
ATOM 797 C C . ARG D 1 26 ? -28.137 12.112 17.927 1.00 14.72 25 ARG D C 1
ATOM 798 O O . ARG D 1 26 ? -28.078 11.732 19.095 1.00 15.58 25 ARG D O 1
ATOM 806 N N . LEU D 1 27 ? -28.906 13.124 17.523 1.00 13.81 26 LEU D N 1
ATOM 807 C CA . LEU D 1 27 ? -29.758 13.889 18.433 1.00 11.77 26 LEU D CA 1
ATOM 808 C C . LEU D 1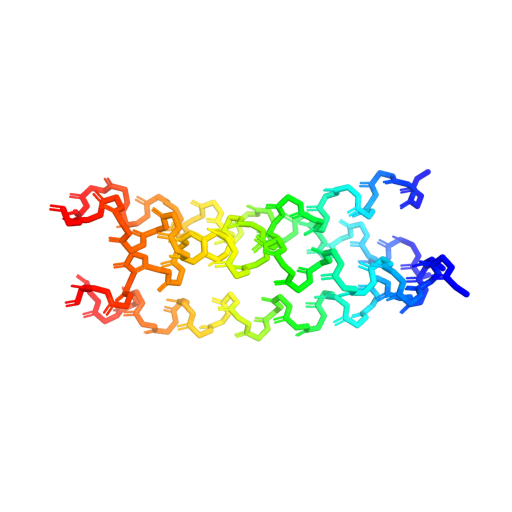 27 ? -31.038 13.148 18.828 1.00 12.68 26 LEU D C 1
ATOM 809 O O . LEU D 1 27 ? -31.518 13.272 19.957 1.00 13.22 26 LEU D O 1
#